Protein AF-A0A945USH6-F1 (afdb_monomer_lite)

pLDDT: mean 91.43, std 12.01, range [34.31, 98.25]

Foldseek 3Di:
DALPLQPDPVSVVLVVVVWDWLVCVVVVDCVVCSPQFFQVRHDPDTDTDDDPQWAWPDKDWDQADPVGDPDRGTDIDIDTDGD

Structure (mmCIF, N/CA/C/O backbone):
data_AF-A0A945USH6-F1
#
_entry.id   AF-A0A945USH6-F1
#
loop_
_atom_site.group_PDB
_atom_site.id
_atom_site.type_symbol
_atom_site.label_atom_id
_atom_site.label_alt_id
_atom_site.label_comp_id
_atom_site.label_asym_id
_atom_site.label_entity_id
_atom_site.label_seq_id
_atom_site.pdbx_PDB_ins_code
_atom_site.Cartn_x
_atom_site.Cartn_y
_atom_site.Cartn_z
_atom_site.occupancy
_atom_site.B_iso_or_equiv
_atom_site.auth_seq_id
_atom_site.auth_comp_id
_atom_site.auth_asym_id
_atom_site.auth_atom_id
_atom_site.pdbx_PDB_model_num
ATOM 1 N N . THR A 1 1 ? 12.163 11.195 -0.375 1.00 34.31 1 THR A N 1
ATOM 2 C CA . THR A 1 1 ? 12.085 10.006 -1.253 1.00 34.31 1 THR A CA 1
ATOM 3 C C . THR A 1 1 ? 10.940 9.126 -0.772 1.00 34.31 1 THR A C 1
ATOM 5 O O . THR A 1 1 ? 10.934 8.702 0.374 1.00 34.31 1 THR A O 1
ATOM 8 N N . HIS A 1 2 ? 9.904 8.968 -1.600 1.00 40.25 2 HIS A N 1
ATOM 9 C CA . HIS A 1 2 ? 8.552 8.511 -1.235 1.00 40.25 2 HIS A CA 1
ATOM 10 C C . HIS A 1 2 ? 8.446 6.985 -1.038 1.00 40.25 2 HIS A C 1
ATOM 12 O O . HIS A 1 2 ? 7.945 6.266 -1.895 1.00 40.25 2 HIS A O 1
ATOM 18 N N . THR A 1 3 ? 8.954 6.471 0.080 1.00 49.44 3 THR A N 1
ATOM 19 C CA . THR A 1 3 ? 8.907 5.035 0.447 1.00 49.44 3 THR A CA 1
ATOM 20 C C . THR A 1 3 ? 7.841 4.717 1.508 1.00 49.44 3 THR A C 1
ATOM 22 O O . THR A 1 3 ? 7.827 3.648 2.108 1.00 49.44 3 THR A O 1
ATOM 25 N N . ASP A 1 4 ? 6.904 5.631 1.730 1.00 57.50 4 ASP A N 1
ATOM 26 C CA . ASP A 1 4 ? 6.882 6.458 2.943 1.00 57.50 4 ASP A CA 1
ATOM 27 C C . ASP A 1 4 ? 6.512 5.790 4.277 1.00 57.50 4 ASP A C 1
ATOM 29 O O . ASP A 1 4 ? 6.505 6.484 5.283 1.00 57.50 4 ASP A O 1
ATOM 33 N N . GLY A 1 5 ? 6.137 4.511 4.325 1.00 62.06 5 GLY A N 1
ATOM 34 C CA . GLY A 1 5 ? 5.659 3.902 5.574 1.00 62.06 5 GLY A CA 1
ATOM 35 C C . GLY A 1 5 ? 4.486 4.643 6.253 1.00 62.06 5 GLY A C 1
ATOM 36 O O . GLY A 1 5 ? 4.184 4.326 7.400 1.00 62.06 5 GLY A O 1
ATOM 37 N N . GLY A 1 6 ? 3.817 5.586 5.568 1.00 65.31 6 GLY A N 1
ATOM 38 C CA . GLY A 1 6 ? 2.803 6.480 6.137 1.00 65.31 6 GLY A CA 1
ATOM 39 C C . GLY A 1 6 ? 3.130 7.988 6.149 1.00 65.31 6 GLY A C 1
ATOM 40 O O . GLY A 1 6 ? 2.275 8.768 6.563 1.00 65.31 6 GLY A O 1
ATOM 41 N N . ASP A 1 7 ? 4.310 8.434 5.705 1.00 77.81 7 ASP A N 1
ATOM 42 C CA . ASP A 1 7 ? 4.777 9.815 5.943 1.00 77.81 7 ASP A CA 1
ATOM 43 C C . ASP A 1 7 ? 4.358 10.907 4.939 1.00 77.81 7 ASP A C 1
ATOM 45 O O . ASP A 1 7 ? 4.555 12.102 5.212 1.00 77.81 7 ASP A O 1
ATOM 49 N N . SER A 1 8 ? 3.788 10.556 3.787 1.00 85.94 8 SER A N 1
ATOM 50 C CA . SER A 1 8 ? 3.308 11.522 2.796 1.00 85.94 8 SER A CA 1
ATOM 51 C C . SER A 1 8 ? 2.088 12.295 3.313 1.00 85.94 8 SER A C 1
ATOM 53 O O . SER A 1 8 ? 1.354 11.796 4.170 1.00 85.94 8 SER A O 1
ATOM 55 N N . PRO A 1 9 ? 1.815 13.507 2.788 1.00 90.62 9 PRO A N 1
ATOM 56 C CA . PRO A 1 9 ? 0.631 14.272 3.181 1.00 90.62 9 PRO A CA 1
ATOM 57 C C . PRO A 1 9 ? -0.683 13.496 3.003 1.00 90.62 9 PRO A C 1
ATOM 59 O O . PRO A 1 9 ? -1.547 13.553 3.876 1.00 90.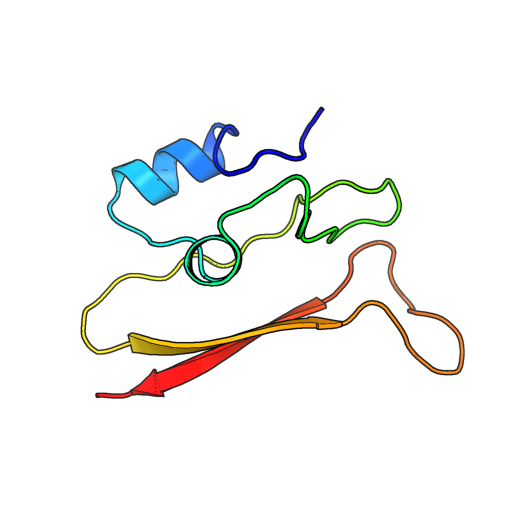62 9 PRO A O 1
ATOM 62 N N . ALA A 1 10 ? -0.812 12.726 1.916 1.00 90.06 10 ALA A N 1
ATOM 63 C CA . ALA A 1 10 ? -1.985 11.893 1.663 1.00 90.06 10 ALA A CA 1
ATOM 64 C C . ALA A 1 10 ? -2.096 10.749 2.683 1.00 90.06 10 ALA A C 1
ATOM 66 O O . ALA A 1 10 ? -3.149 10.575 3.294 1.00 90.06 10 ALA A O 1
ATOM 67 N N . SER A 1 11 ? -0.998 10.025 2.932 1.00 90.50 11 SER A N 1
ATOM 68 C CA . SER A 1 11 ? -0.947 8.959 3.939 1.00 90.50 11 SER A CA 1
ATOM 69 C C . SER A 1 11 ? -1.340 9.478 5.326 1.00 90.50 11 SER A C 1
ATOM 71 O O . SER A 1 11 ? -2.219 8.913 5.976 1.00 90.50 11 SER A O 1
ATOM 73 N N . LYS A 1 12 ? -0.757 10.606 5.754 1.00 91.81 12 LYS A N 1
ATOM 74 C CA . LYS A 1 12 ? -1.067 11.257 7.036 1.00 91.81 12 LYS A CA 1
ATOM 75 C C . LYS A 1 12 ? -2.537 11.647 7.146 1.00 91.81 12 LYS A C 1
ATOM 77 O O . LYS A 1 12 ? -3.139 11.410 8.191 1.00 91.81 12 LYS A O 1
ATOM 82 N N . ALA A 1 13 ? -3.124 12.203 6.085 1.00 95.00 13 ALA A N 1
ATOM 83 C CA . ALA A 1 13 ? -4.542 12.554 6.056 1.00 95.00 13 ALA A CA 1
ATOM 84 C C . ALA A 1 13 ? -5.447 11.317 6.197 1.00 95.00 13 ALA A C 1
ATOM 86 O O . ALA A 1 13 ? -6.354 11.315 7.030 1.00 95.00 13 ALA A O 1
ATOM 87 N N . MET A 1 14 ? -5.169 10.243 5.451 1.00 96.00 14 MET A N 1
ATOM 88 C CA . MET A 1 14 ? -5.948 9.000 5.516 1.00 96.00 14 MET A CA 1
ATOM 89 C C . MET A 1 14 ? -5.865 8.341 6.898 1.00 96.00 14 MET A C 1
ATOM 91 O O . MET A 1 14 ? -6.894 7.981 7.475 1.00 96.00 14 MET A O 1
ATOM 95 N N . LEU A 1 15 ? -4.658 8.233 7.463 1.00 93.81 15 LEU A N 1
ATOM 96 C CA . LEU A 1 15 ? -4.442 7.660 8.794 1.00 93.81 15 LEU A CA 1
ATOM 97 C C . LEU A 1 15 ? -5.117 8.503 9.888 1.00 93.81 15 LEU A C 1
ATOM 99 O O . LEU A 1 15 ? -5.802 7.955 10.750 1.00 93.81 15 LEU A O 1
ATOM 103 N N . SER A 1 16 ? -5.010 9.834 9.815 1.00 94.69 16 SER A N 1
ATOM 104 C CA . SER A 1 16 ? -5.659 10.748 10.772 1.00 94.69 16 SER A CA 1
ATOM 105 C C . SER A 1 16 ? -7.188 10.691 10.690 1.00 94.69 16 SER A C 1
ATOM 107 O O . SER A 1 16 ? -7.873 10.847 11.697 1.00 94.69 16 SER A O 1
ATOM 109 N N . ALA A 1 17 ? -7.741 10.409 9.506 1.00 97.06 17 ALA A N 1
ATOM 110 C CA . ALA A 1 17 ? -9.170 10.173 9.305 1.00 97.06 17 ALA A CA 1
ATOM 111 C C . ALA A 1 17 ? -9.639 8.777 9.779 1.00 97.06 17 ALA A C 1
ATOM 113 O O . ALA A 1 17 ? -10.816 8.426 9.619 1.00 97.06 17 ALA A O 1
ATOM 114 N N . GLY A 1 18 ? -8.748 7.969 10.362 1.00 9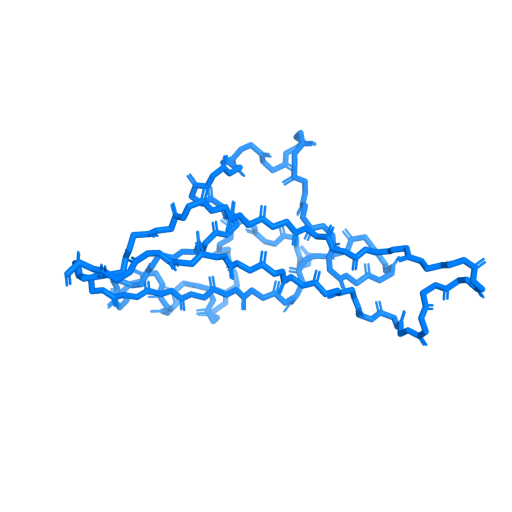5.75 18 GLY A N 1
ATOM 115 C CA . GLY A 1 18 ? -9.049 6.648 10.909 1.00 95.75 18 GLY A CA 1
ATOM 116 C C . GLY A 1 18 ? -9.138 5.540 9.860 1.00 95.75 18 GLY A C 1
ATOM 117 O O . GLY A 1 18 ? -9.806 4.535 10.098 1.00 95.75 18 GLY A O 1
ATOM 118 N N . PHE A 1 19 ? -8.523 5.720 8.689 1.00 97.25 19 PHE A N 1
ATOM 119 C CA . PHE A 1 19 ? -8.317 4.617 7.754 1.00 97.25 19 PHE A CA 1
ATOM 120 C C . PHE A 1 19 ? -7.084 3.799 8.146 1.00 97.25 19 PHE A C 1
ATOM 122 O O . PHE A 1 19 ? -6.132 4.304 8.733 1.00 97.25 19 PHE A O 1
ATOM 129 N N . THR A 1 20 ? -7.088 2.525 7.771 1.00 95.56 20 THR A N 1
ATOM 130 C CA . THR A 1 20 ? -5.967 1.594 7.917 1.00 95.56 20 THR A CA 1
ATOM 131 C C . THR A 1 20 ? -5.316 1.354 6.558 1.00 95.56 20 THR A C 1
ATOM 133 O O . THR A 1 20 ? -6.011 1.075 5.582 1.00 95.56 20 THR A O 1
ATOM 136 N N . ASP A 1 21 ? -3.987 1.440 6.485 1.00 96.06 21 ASP A N 1
ATOM 137 C CA . ASP A 1 21 ? -3.211 1.000 5.319 1.00 96.06 21 ASP A CA 1
ATOM 138 C C . ASP A 1 21 ? -3.185 -0.534 5.273 1.00 96.06 21 ASP A C 1
ATOM 140 O O . ASP A 1 21 ? -2.573 -1.170 6.133 1.00 96.06 21 ASP A O 1
ATOM 144 N N . ALA A 1 22 ? -3.817 -1.129 4.260 1.00 96.56 22 ALA A N 1
ATOM 145 C CA . ALA A 1 22 ? -3.937 -2.580 4.152 1.00 96.56 22 ALA A CA 1
ATOM 146 C C . ALA A 1 22 ? -2.587 -3.297 4.046 1.00 96.56 22 ALA A C 1
ATOM 148 O O . ALA A 1 22 ? -2.416 -4.368 4.620 1.00 96.56 22 ALA A O 1
ATOM 149 N N . TYR A 1 23 ? -1.616 -2.736 3.322 1.00 96.06 23 TYR A N 1
ATOM 150 C CA . TYR A 1 23 ? -0.317 -3.392 3.180 1.00 96.06 23 TYR A CA 1
ATOM 151 C C . TYR A 1 23 ? 0.475 -3.308 4.481 1.00 96.06 23 TYR A C 1
ATOM 153 O O . TYR A 1 23 ? 1.009 -4.310 4.961 1.00 96.06 23 TYR A O 1
ATOM 161 N N . ARG A 1 24 ? 0.528 -2.113 5.081 1.00 94.62 24 ARG A N 1
ATOM 162 C CA . ARG A 1 24 ? 1.333 -1.875 6.282 1.00 94.62 24 ARG A CA 1
ATOM 163 C C . ARG A 1 24 ? 0.741 -2.541 7.528 1.00 94.62 24 ARG A C 1
ATOM 165 O O . ARG A 1 24 ? 1.508 -2.898 8.415 1.00 94.62 24 ARG A O 1
ATOM 172 N N . SER A 1 25 ? -0.572 -2.794 7.570 1.00 94.62 25 SER A N 1
ATOM 17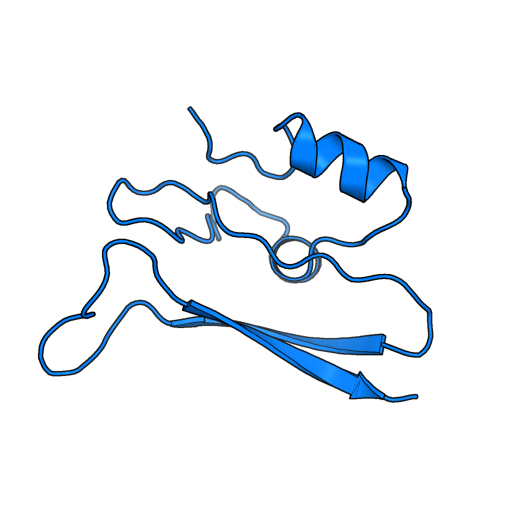3 C CA . SER A 1 25 ? -1.203 -3.527 8.676 1.00 94.62 25 SER A CA 1
ATOM 174 C C . SER A 1 25 ? -0.771 -4.994 8.759 1.00 94.62 25 SER A C 1
ATOM 176 O O . SER A 1 25 ? -0.748 -5.549 9.853 1.00 94.62 25 SER A O 1
ATOM 178 N N . LEU A 1 26 ? -0.422 -5.629 7.631 1.00 95.94 26 LEU A N 1
ATOM 179 C CA . LEU A 1 26 ? 0.096 -7.007 7.607 1.00 95.94 26 LEU A CA 1
ATOM 180 C C . LEU A 1 26 ? 1.628 -7.076 7.535 1.00 95.94 26 LEU A C 1
ATOM 182 O O . LEU A 1 26 ? 2.218 -8.064 7.968 1.00 95.94 26 LEU A O 1
ATOM 186 N N . TYR A 1 27 ? 2.278 -6.031 7.021 1.00 94.62 27 TYR A N 1
ATOM 187 C CA . TYR A 1 27 ? 3.727 -5.967 6.845 1.00 94.62 27 TYR A CA 1
ATOM 188 C C . TYR A 1 27 ? 4.315 -4.694 7.477 1.00 94.62 27 TYR A C 1
ATOM 190 O O . TYR A 1 27 ? 4.747 -3.805 6.745 1.00 94.62 27 TYR A O 1
ATOM 198 N N . PRO A 1 28 ? 4.348 -4.560 8.815 1.00 92.25 28 PRO A N 1
ATOM 199 C CA . PRO A 1 28 ? 4.736 -3.312 9.485 1.00 92.25 28 PRO A CA 1
ATOM 200 C C . PRO A 1 28 ? 6.208 -2.922 9.272 1.00 92.25 28 PRO A C 1
ATOM 202 O O . PRO A 1 28 ? 6.523 -1.739 9.181 1.00 92.25 28 PRO A O 1
ATOM 205 N N . ASP A 1 29 ? 7.104 -3.900 9.129 1.00 91.88 29 ASP A N 1
ATOM 206 C CA . ASP A 1 29 ? 8.534 -3.667 8.909 1.00 91.88 29 ASP A CA 1
ATOM 207 C C . ASP A 1 29 ? 8.811 -3.219 7.462 1.00 91.88 29 ASP A C 1
ATOM 209 O O . ASP A 1 29 ? 8.749 -4.013 6.520 1.00 91.88 29 ASP A O 1
ATOM 213 N N . VAL A 1 30 ? 9.119 -1.932 7.284 1.00 89.94 30 VAL A N 1
ATOM 214 C CA . VAL A 1 30 ? 9.419 -1.313 5.980 1.00 89.94 30 VAL A CA 1
ATOM 215 C C . VAL A 1 30 ? 10.711 -1.855 5.373 1.00 89.94 30 VAL A C 1
ATOM 217 O O . VAL A 1 30 ? 10.778 -2.024 4.157 1.00 89.94 30 VAL A O 1
ATOM 220 N N . ALA A 1 31 ? 11.721 -2.148 6.195 1.00 90.19 31 ALA A N 1
ATOM 221 C CA . ALA A 1 31 ? 13.013 -2.618 5.713 1.00 90.19 31 ALA A CA 1
ATOM 222 C C . ALA A 1 31 ? 12.903 -4.045 5.163 1.00 90.19 31 ALA A C 1
ATOM 224 O O . ALA A 1 31 ? 13.441 -4.345 4.097 1.00 90.19 31 ALA A O 1
ATOM 225 N N . LYS A 1 32 ? 12.151 -4.909 5.854 1.00 93.88 32 LYS A N 1
ATOM 226 C CA . LYS A 1 32 ? 11.898 -6.285 5.411 1.00 93.88 32 LYS A CA 1
ATOM 227 C C . LYS A 1 32 ? 10.863 -6.364 4.288 1.00 93.88 32 LYS A C 1
ATOM 229 O O . LYS A 1 32 ? 11.001 -7.179 3.376 1.00 93.88 32 LYS A O 1
ATOM 234 N N . PHE A 1 33 ? 9.832 -5.523 4.341 1.00 93.62 33 PHE A N 1
ATOM 235 C CA . PHE A 1 33 ? 8.714 -5.520 3.400 1.00 93.62 33 PHE A CA 1
ATOM 236 C C . PHE A 1 33 ? 8.450 -4.098 2.874 1.00 93.62 33 PHE A C 1
ATOM 238 O O . PHE A 1 33 ? 7.510 -3.419 3.312 1.00 93.62 33 PHE A O 1
ATOM 245 N N . PRO A 1 34 ? 9.242 -3.637 1.890 1.00 91.69 34 PRO A N 1
ATOM 246 C CA . PRO A 1 34 ? 9.135 -2.273 1.375 1.00 91.69 34 PRO A CA 1
ATOM 247 C C . PRO A 1 34 ? 7.828 -2.020 0.613 1.00 91.69 34 PRO A C 1
ATOM 249 O O . PRO A 1 34 ? 7.351 -0.890 0.580 1.00 91.69 34 PRO A O 1
ATOM 252 N N . GLY A 1 35 ? 7.217 -3.062 0.032 1.00 93.38 35 GLY A N 1
ATOM 253 C CA . GLY A 1 35 ? 5.961 -2.932 -0.713 1.00 93.38 35 GLY A CA 1
ATOM 254 C C . GLY A 1 35 ? 6.109 -2.088 -1.975 1.00 93.38 35 GLY A C 1
ATOM 255 O O . GLY A 1 35 ? 5.252 -1.260 -2.252 1.00 93.38 35 GLY A O 1
ATOM 256 N N . VAL A 1 36 ? 7.215 -2.270 -2.702 1.00 94.38 36 VAL A N 1
ATOM 257 C CA . VAL A 1 36 ? 7.556 -1.516 -3.916 1.00 94.38 36 VAL A CA 1
ATOM 258 C C . VAL A 1 36 ? 6.427 -1.617 -4.933 1.00 94.38 36 VAL A C 1
ATOM 260 O O . VAL A 1 36 ? 6.225 -2.682 -5.500 1.00 94.38 36 VAL A O 1
ATOM 263 N N . THR A 1 37 ? 5.724 -0.522 -5.192 1.00 95.31 37 THR A N 1
ATOM 264 C CA . THR A 1 37 ? 4.653 -0.465 -6.194 1.00 95.31 37 THR A CA 1
ATOM 265 C C . THR A 1 37 ? 5.078 0.215 -7.479 1.00 95.31 37 THR A C 1
ATOM 267 O O . THR A 1 37 ? 4.354 0.125 -8.453 1.00 95.31 37 THR A O 1
ATOM 270 N N . TYR A 1 38 ? 6.275 0.798 -7.540 1.00 95.44 38 TYR A N 1
ATOM 271 C CA . TYR A 1 38 ? 6.783 1.437 -8.750 1.00 95.44 38 TYR A CA 1
ATOM 272 C C . TYR A 1 38 ? 8.220 1.001 -9.068 1.00 95.44 38 TYR A C 1
ATOM 274 O O . TYR A 1 38 ? 9.029 0.746 -8.170 1.00 95.44 38 TYR A O 1
ATOM 282 N N . ARG A 1 39 ? 8.572 0.920 -10.358 1.00 94.38 39 ARG A N 1
ATOM 283 C CA . ARG A 1 39 ? 9.867 0.384 -10.839 1.00 94.38 39 ARG A CA 1
ATOM 284 C C . ARG A 1 39 ? 11.107 1.039 -10.225 1.00 94.38 39 ARG A C 1
ATOM 286 O O . ARG A 1 39 ? 12.137 0.379 -10.114 1.00 94.38 39 ARG A O 1
ATOM 293 N N . ASN A 1 40 ? 11.022 2.290 -9.770 1.00 92.69 40 ASN A N 1
ATOM 294 C CA . ASN A 1 40 ? 12.139 2.980 -9.108 1.00 92.69 40 ASN A CA 1
ATOM 295 C C . ASN A 1 40 ? 12.361 2.569 -7.633 1.00 92.69 40 ASN A C 1
ATOM 297 O O . ASN A 1 40 ? 13.084 3.260 -6.915 1.00 92.69 40 ASN A O 1
ATOM 301 N N . LYS A 1 41 ? 11.748 1.468 -7.175 1.00 91.06 41 LYS A N 1
ATOM 302 C CA . LYS A 1 41 ? 11.818 0.950 -5.796 1.00 91.06 41 LYS A CA 1
ATOM 303 C C . LYS A 1 41 ? 11.042 1.769 -4.756 1.00 91.06 41 LYS A C 1
ATOM 305 O O . LYS A 1 41 ? 11.242 1.572 -3.560 1.00 91.06 41 LYS A O 1
ATOM 310 N N . SER A 1 42 ? 10.145 2.655 -5.182 1.00 90.69 42 SER A N 1
ATOM 311 C CA . SER A 1 42 ? 9.239 3.379 -4.282 1.00 90.69 42 SER A CA 1
ATOM 312 C C . SER A 1 42 ? 7.905 2.657 -4.085 1.00 90.69 42 SER A C 1
ATOM 314 O O . SER A 1 42 ? 7.513 1.790 -4.872 1.00 90.69 42 SER A O 1
ATOM 316 N N . ARG A 1 43 ? 7.210 3.027 -3.006 1.00 92.75 43 ARG A N 1
ATOM 317 C CA . ARG A 1 43 ? 5.826 2.643 -2.738 1.00 92.75 43 ARG A CA 1
ATOM 318 C C . ARG A 1 43 ? 4.965 3.898 -2.812 1.00 92.75 43 ARG A C 1
ATOM 320 O O . ARG A 1 43 ? 4.906 4.654 -1.845 1.00 92.75 43 ARG A O 1
ATOM 327 N N . ILE A 1 44 ? 4.340 4.113 -3.963 1.00 92.69 44 ILE A N 1
ATOM 328 C CA . ILE A 1 44 ? 3.520 5.303 -4.243 1.00 92.69 44 ILE A CA 1
ATOM 329 C C . ILE A 1 44 ? 2.048 4.983 -4.506 1.00 92.69 44 ILE A C 1
ATOM 331 O O . ILE A 1 44 ? 1.229 5.890 -4.503 1.00 92.69 44 ILE A O 1
ATOM 335 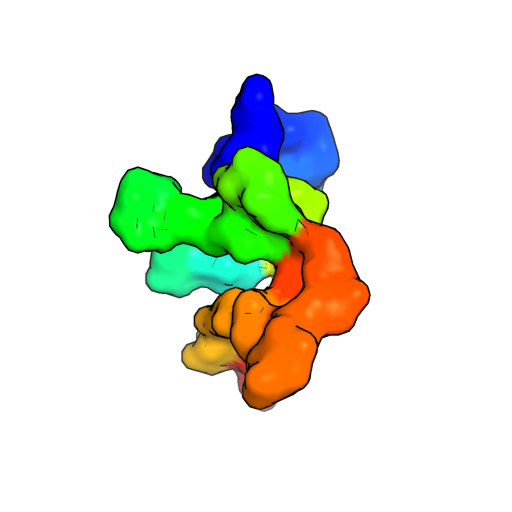N N . ASP A 1 45 ? 1.714 3.702 -4.634 1.00 94.12 45 ASP A N 1
ATOM 336 C CA . ASP A 1 45 ? 0.343 3.194 -4.607 1.00 94.12 45 ASP A CA 1
ATOM 337 C C . ASP A 1 45 ? 0.030 2.555 -3.247 1.00 94.12 45 ASP A C 1
ATOM 339 O O . ASP A 1 45 ? 0.806 1.737 -2.733 1.00 94.12 45 ASP A O 1
ATOM 343 N N . GLN A 1 46 ? -1.118 2.902 -2.665 1.00 93.12 46 GLN A N 1
ATOM 344 C CA . GLN A 1 46 ? -1.600 2.377 -1.387 1.00 93.12 46 GLN A CA 1
ATOM 345 C C . GLN A 1 46 ? -3.094 2.038 -1.461 1.00 93.12 46 GLN A C 1
ATOM 347 O O . GLN A 1 46 ? -3.845 2.617 -2.242 1.00 93.12 46 GLN A O 1
ATOM 352 N N . LEU A 1 47 ? -3.535 1.113 -0.605 1.00 96.00 47 LEU A N 1
ATOM 353 C CA . LEU A 1 47 ? -4.949 0.814 -0.389 1.00 96.00 47 LEU A CA 1
ATOM 354 C C . LEU A 1 47 ? -5.277 1.067 1.077 1.00 96.00 47 LEU A C 1
ATOM 356 O O . LEU A 1 47 ? -4.758 0.383 1.961 1.00 96.00 47 LEU A O 1
ATOM 360 N N . TYR A 1 48 ? -6.160 2.031 1.314 1.00 96.50 48 TYR A N 1
ATOM 361 C CA . TYR A 1 48 ? -6.675 2.367 2.634 1.00 96.50 48 TYR A CA 1
ATOM 362 C C . TYR A 1 48 ? -8.108 1.864 2.782 1.00 96.50 48 TYR A C 1
ATOM 364 O O . TYR A 1 48 ? -8.908 1.987 1.857 1.00 96.50 48 TYR A O 1
ATOM 372 N N . TYR A 1 49 ? -8.447 1.324 3.948 1.00 96.75 49 TYR A N 1
ATOM 373 C CA . TYR A 1 49 ? -9.803 0.871 4.258 1.00 96.75 49 TYR A CA 1
ATOM 374 C C . TYR A 1 49 ? -10.234 1.341 5.648 1.00 96.75 49 TYR A C 1
ATOM 376 O O . TYR A 1 49 ? -9.404 1.637 6.505 1.00 96.75 49 TYR A O 1
ATOM 384 N N .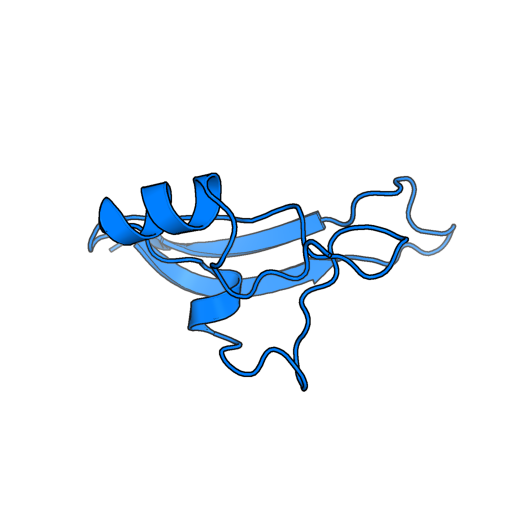 LYS A 1 50 ? -11.545 1.440 5.869 1.00 96.38 50 LYS A N 1
ATOM 385 C CA . LYS A 1 50 ? -12.146 1.853 7.141 1.00 96.38 50 LYS A CA 1
ATOM 386 C C . LYS A 1 50 ? -13.471 1.125 7.332 1.00 96.38 50 LYS A C 1
ATOM 388 O O . LYS A 1 50 ? -14.173 0.863 6.360 1.00 96.38 50 LYS A O 1
ATOM 393 N N . GLY A 1 51 ? -13.815 0.843 8.584 1.00 94.75 51 GLY A N 1
ATOM 394 C CA . GLY A 1 51 ? -15.050 0.155 8.957 1.00 94.75 51 GLY A CA 1
ATOM 395 C C . GLY A 1 51 ? -14.787 -1.227 9.545 1.00 94.75 51 GLY A C 1
ATOM 396 O O . GLY A 1 51 ? -13.800 -1.883 9.224 1.00 94.75 51 GLY A O 1
ATOM 397 N N . THR A 1 52 ? -15.672 -1.655 10.440 1.00 93.50 52 THR A N 1
ATOM 398 C CA . THR A 1 52 ? -15.535 -2.900 11.212 1.00 93.50 52 THR A CA 1
ATOM 399 C C . THR A 1 52 ? -16.043 -4.137 10.471 1.00 93.50 52 THR A C 1
ATOM 401 O O . THR A 1 52 ? -15.691 -5.254 10.849 1.00 93.50 52 THR A O 1
ATOM 404 N N . SER A 1 53 ? -16.829 -3.952 9.407 1.0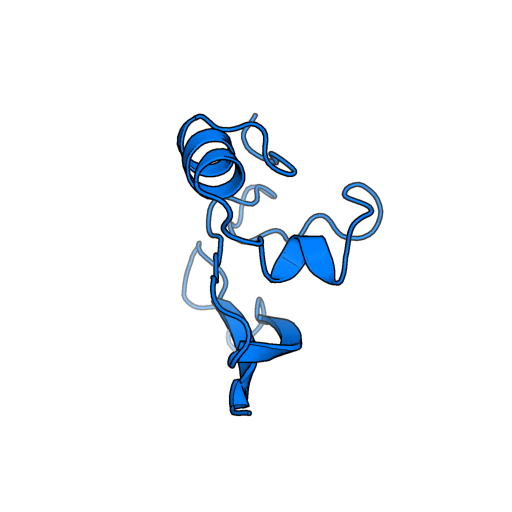0 96.38 53 SER A N 1
ATOM 405 C CA . SER A 1 53 ? -17.322 -5.029 8.541 1.00 96.38 53 SER A CA 1
ATOM 406 C C . SER A 1 53 ? -16.287 -5.519 7.523 1.00 96.38 53 SER A C 1
ATOM 408 O O . SER A 1 53 ? -16.489 -6.557 6.903 1.00 96.38 53 SER A O 1
ATOM 410 N N . LEU A 1 54 ? -15.168 -4.805 7.347 1.00 96.69 54 LEU A N 1
ATOM 411 C CA . LEU A 1 54 ? -14.091 -5.186 6.433 1.00 96.69 54 LEU A CA 1
ATOM 412 C C . LEU A 1 54 ? -12.965 -5.886 7.195 1.00 96.69 54 LEU A C 1
ATOM 414 O O . LEU A 1 54 ? -12.155 -5.247 7.867 1.00 96.69 54 LEU A O 1
ATOM 418 N N . HIS A 1 55 ? -12.871 -7.205 7.048 1.00 95.88 55 HIS A N 1
ATOM 419 C CA . HIS A 1 55 ? -11.785 -7.988 7.622 1.00 95.88 55 HIS A CA 1
ATOM 420 C C . HIS A 1 55 ? -10.731 -8.305 6.557 1.00 95.88 55 HIS A C 1
ATOM 422 O O . HIS A 1 55 ? -10.953 -9.127 5.668 1.00 95.88 55 HIS A O 1
ATOM 428 N N . LEU A 1 56 ? -9.569 -7.651 6.630 1.00 96.75 56 LEU A N 1
ATOM 429 C CA . LEU A 1 56 ? -8.463 -7.895 5.703 1.00 96.75 56 LEU A CA 1
ATOM 430 C C . LEU A 1 56 ? -7.887 -9.305 5.910 1.00 96.75 56 LEU A C 1
ATOM 432 O O . LEU A 1 56 ? -7.268 -9.587 6.931 1.00 96.75 56 LEU A O 1
ATOM 436 N N . LYS A 1 57 ? -8.050 -10.184 4.917 1.00 97.75 57 LYS A N 1
ATOM 437 C CA . LYS A 1 57 ? -7.524 -11.559 4.943 1.00 97.75 57 LYS A CA 1
ATOM 438 C C . LYS A 1 57 ? -6.103 -11.647 4.416 1.00 97.75 57 LYS A C 1
ATOM 440 O O . LYS A 1 57 ? -5.299 -12.421 4.920 1.00 97.75 57 LYS A O 1
ATOM 445 N N . SER A 1 58 ? -5.813 -10.906 3.352 1.00 98.00 58 SER A N 1
ATOM 446 C CA . SER A 1 58 ? -4.481 -10.866 2.757 1.00 98.00 58 SER A CA 1
ATOM 447 C C . SER A 1 58 ? -4.303 -9.618 1.913 1.00 98.00 58 SER A C 1
ATOM 449 O O . SER A 1 58 ? -5.265 -9.064 1.384 1.00 98.00 58 SER A O 1
ATOM 451 N N . THR A 1 59 ? -3.056 -9.215 1.741 1.00 97.75 59 THR A N 1
ATOM 452 C CA . THR A 1 59 ? -2.640 -8.217 0.764 1.00 97.75 59 THR A CA 1
ATOM 453 C C . THR A 1 59 ? -1.325 -8.677 0.159 1.00 97.75 59 THR A C 1
ATOM 455 O O . THR A 1 59 ? -0.518 -9.305 0.844 1.00 97.75 59 THR A O 1
ATOM 458 N N . ARG A 1 60 ? -1.109 -8.444 -1.131 1.00 96.38 60 ARG A N 1
ATOM 459 C CA . ARG A 1 60 ? 0.167 -8.773 -1.767 1.00 96.38 60 ARG A CA 1
ATOM 460 C C . ARG A 1 60 ? 0.434 -7.906 -2.978 1.00 96.38 60 ARG A C 1
ATOM 462 O O . ARG A 1 60 ? -0.490 -7.458 -3.657 1.00 96.38 60 ARG A O 1
ATOM 469 N N . LEU A 1 61 ? 1.718 -7.761 -3.263 1.00 96.19 61 LEU A N 1
ATOM 470 C CA . LEU A 1 61 ? 2.213 -7.163 -4.485 1.00 96.19 61 LEU A CA 1
ATOM 471 C C . LEU A 1 61 ? 2.254 -8.212 -5.601 1.00 96.19 61 LEU A C 1
ATOM 473 O O . LEU A 1 61 ? 2.739 -9.326 -5.401 1.00 96.19 61 LEU A O 1
ATOM 477 N N . ILE A 1 62 ? 1.766 -7.845 -6.777 1.00 96.81 62 ILE A N 1
ATOM 478 C CA . ILE A 1 62 ? 1.919 -8.601 -8.015 1.00 96.81 62 ILE A CA 1
ATOM 479 C C . ILE A 1 62 ? 2.756 -7.727 -8.946 1.00 96.81 62 ILE A C 1
ATOM 481 O O . ILE A 1 62 ? 2.284 -6.714 -9.457 1.00 96.81 62 ILE A O 1
ATOM 485 N N . ASN A 1 63 ? 4.017 -8.114 -9.117 1.00 96.06 63 ASN A N 1
ATOM 486 C CA . ASN A 1 63 ? 5.045 -7.350 -9.827 1.00 96.06 63 ASN A CA 1
ATOM 487 C C . ASN A 1 63 ? 5.723 -8.142 -10.954 1.00 96.06 63 ASN A C 1
ATOM 489 O O . ASN A 1 63 ? 6.750 -7.723 -11.482 1.00 96.06 63 ASN A O 1
ATOM 493 N N . SER A 1 64 ? 5.182 -9.306 -11.304 1.00 95.25 64 SER A N 1
ATOM 494 C CA . SER A 1 64 ? 5.735 -10.178 -12.334 1.00 95.25 64 SER A CA 1
ATOM 495 C C . SER A 1 64 ? 4.638 -10.735 -13.232 1.00 95.25 64 SER A C 1
ATOM 497 O O . SER A 1 64 ? 3.486 -10.896 -12.829 1.00 95.25 64 SER A O 1
ATOM 499 N N . TRP A 1 65 ? 5.020 -10.987 -14.478 1.00 95.19 65 TRP A N 1
ATOM 500 C CA . TRP A 1 65 ? 4.221 -11.634 -15.511 1.00 95.19 65 TRP A CA 1
ATOM 501 C C . TRP A 1 65 ? 5.191 -12.350 -16.467 1.00 95.19 65 TRP A C 1
ATOM 503 O O . TRP A 1 65 ? 6.313 -11.856 -16.611 1.00 95.19 65 TRP A O 1
ATOM 513 N N . PRO A 1 66 ? 4.827 -13.475 -17.118 1.00 96.44 66 PRO A N 1
ATOM 514 C CA . PRO A 1 66 ? 5.773 -14.251 -17.927 1.00 96.44 66 PRO A CA 1
ATOM 515 C C . PRO A 1 66 ? 6.501 -13.456 -19.020 1.00 96.44 66 PRO A C 1
ATOM 517 O O . PRO A 1 66 ? 7.686 -13.671 -19.239 1.00 96.44 66 PRO A O 1
ATOM 520 N N . ALA A 1 67 ? 5.827 -12.496 -19.661 1.00 96.25 67 ALA A N 1
ATOM 521 C CA . ALA A 1 67 ? 6.421 -11.624 -20.683 1.00 96.25 67 ALA A CA 1
ATOM 522 C C . ALA A 1 67 ? 7.079 -10.348 -20.110 1.00 96.25 67 ALA A C 1
ATOM 524 O O . ALA A 1 67 ? 7.426 -9.433 -20.852 1.00 96.25 67 ALA A O 1
ATOM 525 N N . GLY A 1 68 ? 7.222 -10.266 -18.786 1.00 93.69 68 GLY A N 1
ATOM 526 C CA . GLY A 1 68 ? 7.518 -9.033 -18.066 1.00 93.69 68 GLY A CA 1
ATOM 527 C C . GLY A 1 68 ? 6.242 -8.308 -17.640 1.00 93.69 68 GLY A C 1
ATOM 528 O O . GLY A 1 68 ? 5.205 -8.377 -18.303 1.00 93.69 68 GLY A O 1
ATOM 529 N N . PHE A 1 69 ? 6.303 -7.627 -16.492 1.00 96.12 69 PHE A N 1
ATOM 530 C CA . PHE A 1 69 ? 5.167 -6.841 -16.017 1.00 96.12 69 PHE A CA 1
ATOM 531 C C . PHE A 1 69 ? 4.920 -5.667 -16.982 1.00 96.12 69 PHE A C 1
ATOM 533 O O . PHE A 1 69 ? 5.885 -4.994 -17.350 1.00 96.12 69 PHE A O 1
ATOM 540 N N . PRO A 1 70 ? 3.676 -5.405 -17.412 1.00 95.19 70 PRO A N 1
ATOM 541 C CA . PRO A 1 70 ? 3.414 -4.484 -18.522 1.00 95.19 70 PRO A CA 1
ATOM 542 C C . PRO A 1 70 ? 3.537 -3.002 -18.145 1.00 95.19 70 PRO A C 1
ATOM 544 O O . PRO A 1 70 ? 3.723 -2.165 -19.019 1.00 95.19 70 PRO A O 1
ATOM 547 N N . SER A 1 71 ? 3.440 -2.678 -16.855 1.00 96.81 71 SER A N 1
ATOM 548 C CA . SER A 1 71 ? 3.440 -1.307 -16.336 1.00 96.81 71 SER A CA 1
ATOM 549 C C . SER A 1 71 ? 4.704 -1.007 -15.522 1.00 96.81 71 SER A C 1
ATOM 551 O O . SER A 1 71 ? 5.452 -1.909 -15.119 1.00 96.81 71 SER A O 1
ATOM 553 N N . ASP A 1 72 ? 4.974 0.271 -15.299 1.00 96.56 72 ASP A N 1
ATOM 554 C CA . ASP A 1 72 ? 5.925 0.776 -14.314 1.00 96.56 72 ASP A CA 1
ATOM 555 C C . ASP A 1 72 ? 5.356 0.805 -12.890 1.00 96.56 72 ASP A C 1
ATOM 557 O O . ASP A 1 72 ? 6.130 0.680 -11.938 1.00 96.56 72 ASP A O 1
ATOM 561 N N . HIS A 1 73 ? 4.031 0.835 -12.758 1.00 97.69 73 HIS A N 1
ATOM 562 C CA . HIS A 1 73 ? 3.300 0.577 -11.521 1.00 97.69 73 HIS A CA 1
ATOM 563 C C . HIS A 1 73 ? 2.876 -0.893 -11.405 1.00 97.69 73 HIS A C 1
ATOM 565 O O . HIS A 1 73 ? 2.233 -1.440 -12.298 1.00 97.69 73 HIS A O 1
ATOM 571 N N . TYR A 1 74 ? 3.202 -1.532 -10.287 1.00 97.00 74 TYR A N 1
ATOM 572 C CA . TYR A 1 74 ? 2.810 -2.889 -9.923 1.00 97.00 74 TYR A CA 1
ATOM 573 C C . TYR A 1 74 ? 1.441 -2.923 -9.236 1.00 97.00 74 TYR A C 1
ATOM 575 O O . TYR A 1 74 ? 0.971 -1.939 -8.672 1.00 97.00 74 TYR A O 1
ATOM 583 N N . LEU A 1 75 ? 0.805 -4.094 -9.233 1.00 96.88 75 LEU A N 1
ATOM 584 C CA . LEU A 1 75 ? -0.541 -4.253 -8.692 1.00 96.88 75 LEU A CA 1
ATOM 585 C C . LEU A 1 75 ? -0.506 -4.619 -7.202 1.00 96.88 75 LEU A C 1
ATOM 587 O O . LEU A 1 75 ? 0.066 -5.640 -6.818 1.00 96.88 75 LEU A O 1
ATOM 591 N N . LEU A 1 76 ? -1.194 -3.839 -6.367 1.00 96.06 76 LEU A N 1
ATOM 592 C CA . LEU A 1 76 ? -1.558 -4.238 -5.006 1.00 96.06 76 LEU A CA 1
ATOM 593 C C . LEU A 1 76 ? -2.924 -4.922 -5.015 1.00 96.06 76 LEU A C 1
ATOM 595 O O . LEU A 1 76 ? -3.922 -4.330 -5.420 1.00 96.06 76 LEU A O 1
ATOM 599 N N . ARG A 1 77 ? -2.980 -6.163 -4.526 1.00 97.81 77 ARG A N 1
ATOM 600 C CA . ARG A 1 77 ? -4.236 -6.904 -4.377 1.00 97.81 77 ARG A CA 1
ATOM 601 C C . ARG A 1 77 ? -4.501 -7.205 -2.913 1.00 97.81 77 ARG A C 1
ATOM 603 O O . ARG A 1 77 ? -3.764 -7.987 -2.315 1.00 97.81 77 ARG A O 1
ATOM 610 N N . SER A 1 78 ? -5.595 -6.666 -2.385 1.00 98.19 78 SER A N 1
ATOM 611 C CA . SER A 1 78 ? -6.111 -6.993 -1.053 1.00 98.19 78 SER A CA 1
ATOM 612 C C . SER A 1 78 ? -7.382 -7.833 -1.154 1.00 98.19 78 SER A C 1
ATOM 614 O O . SER A 1 78 ? -8.196 -7.635 -2.052 1.00 98.19 78 SER A O 1
ATOM 616 N N . VAL A 1 79 ? -7.537 -8.790 -0.244 1.00 98.25 79 VAL A N 1
ATOM 617 C CA . VAL A 1 79 ? -8.719 -9.647 -0.122 1.00 98.25 79 VAL A CA 1
ATOM 618 C C . VAL A 1 79 ? -9.361 -9.364 1.224 1.00 98.25 79 VAL A C 1
ATOM 620 O O . VAL A 1 79 ? -8.703 -9.497 2.258 1.00 98.25 79 VAL A O 1
ATOM 623 N N . PHE A 1 80 ? -10.639 -9.005 1.194 1.00 98.12 80 PHE A N 1
ATOM 624 C CA . PHE A 1 80 ? -11.443 -8.759 2.380 1.00 98.12 80 PHE A CA 1
ATOM 625 C C . PHE A 1 80 ? -12.530 -9.816 2.500 1.00 98.12 80 PHE A C 1
ATOM 627 O O . PHE A 1 80 ? -13.108 -10.256 1.510 1.00 98.12 80 PHE A O 1
ATOM 634 N N . GLU A 1 81 ? -12.797 -10.196 3.735 1.00 97.88 81 GLU A N 1
ATOM 635 C CA . GLU A 1 81 ? -13.997 -10.909 4.136 1.00 97.88 81 GLU A CA 1
ATOM 636 C C . GLU A 1 81 ? -14.971 -9.876 4.701 1.00 97.88 81 GLU A C 1
ATOM 638 O O . GLU A 1 81 ? -14.576 -9.023 5.504 1.00 97.88 81 GLU A O 1
ATOM 643 N N . LEU A 1 82 ? -16.219 -9.928 4.238 1.00 96.00 82 LEU A N 1
ATOM 644 C CA . LEU A 1 82 ? -17.291 -9.100 4.776 1.00 96.00 82 LEU A CA 1
ATOM 645 C C . LEU A 1 82 ? -17.853 -9.788 6.019 1.00 96.00 82 LEU A C 1
ATOM 647 O O . LEU A 1 82 ? -18.123 -10.989 5.982 1.00 96.00 82 LEU A O 1
ATOM 651 N N . ARG A 1 83 ? -17.993 -9.029 7.101 1.00 81.94 83 ARG A N 1
ATOM 652 C CA . ARG A 1 83 ? -18.667 -9.452 8.331 1.00 81.94 83 ARG A CA 1
ATOM 653 C C . ARG A 1 83 ? -20.069 -8.876 8.407 1.00 81.94 83 ARG A C 1
ATOM 655 O O . ARG A 1 83 ? -20.232 -7.709 7.981 1.00 81.94 83 ARG A O 1
#

Sequence (83 aa):
THTDGGDSPASKAMLSAGFTDAYRSLYPDVAKFPGVTYRNKSRIDQLYYKGTSLHLKSTRLINSWPAGFPSDHYLLRSVFELR

Secondary structure (DSSP, 8-state):
----TT-SHHHHHHHHTT-EEHHHHH---TTT-----BTTS------EE-STTEEEEEEEEE---TT--SSSBPEEEEEEEE-

Radius of gyration: 13.29 Å; chains: 1; bounding box: 32×28×32 Å